Protein AF-A0A7C7XSZ5-F1 (afdb_monomer)

Nearest PDB structures (foldseek):
  1zcc-assembly1_D  TM=9.808E-01  e=2.717E-05  Agrobacterium fabrum str. C58
  2otd-assembly4_D  TM=9.413E-01  e=5.046E-03  Shigella flexneri
  3qvq-assembly1_D  TM=9.506E-01  e=9.446E-03  Oleispira antarctica
  2pz0-assembly1_A  TM=8.499E-01  e=5.410E-03  Caldanaerobacter subterraneus subsp. tengcongensis MB4
  7ymq-assembly2_B  TM=8.567E-01  e=1.160E-01  Thermocrispum sp. RD004668

pLDDT: mean 95.57, std 3.91, range [77.31, 98.69]

Radius of gyration: 13.29 Å; Cα contacts (8 Å, |Δi|>4): 76; chains: 1; bounding box: 36×20×35 Å

Foldseek 3Di:
DQDQFPPQQWPDTDGPVVDDLVRQQQIQRQVNPPVVSGNDGDDDPLVVCVVCVVVDDDDDDDPDDDVVVVVVRD

Secondary structure (DSSP, 8-state):
--SSBGGGTSS--SBGGGS-HHHHTTSBSSTTT-GGGTT-B---HHHHHHHHTTT-------SS--HHHHHTT-

Mean predicted aligned error: 2.68 Å

Sequence (74 aa):
MYDRRVNRTTNGRGAIKKMSYTEVSKLDAGSWFDPFFTGERVLRLEDVLSHAKERGGVYIEIKEAEPEILFELV

Solvent-accessible surface area (backbone atoms only — not comparable to full-atom values): 4768 Å² total; per-residue (Å²): 122,90,63,72,40,39,51,83,58,26,80,44,79,52,51,48,91,80,53,54,65,80,59,49,46,70,29,31,43,19,47,76,80,40,71,90,36,56,73,34,53,56,76,56,69,67,57,52,50,63,66,34,57,98,74,59,88,83,88,82,84,84,80,82,77,66,70,70,66,53,65,78,74,112

Structure (mmCIF, N/CA/C/O backbone):
data_AF-A0A7C7XSZ5-F1
#
_entry.id   AF-A0A7C7XSZ5-F1
#
loop_
_atom_site.group_PDB
_atom_site.id
_atom_site.type_symbol
_atom_site.label_atom_id
_atom_site.label_alt_id
_atom_site.label_comp_id
_atom_site.label_asym_id
_atom_site.label_entity_id
_atom_site.label_seq_id
_atom_site.pdbx_PDB_ins_code
_atom_site.Cartn_x
_atom_site.Cartn_y
_atom_site.Cartn_z
_atom_site.occupancy
_atom_site.B_iso_or_equiv
_atom_site.auth_seq_id
_atom_site.auth_comp_id
_atom_site.auth_asym_id
_atom_site.auth_atom_id
_atom_site.pdbx_PDB_model_num
ATOM 1 N N . MET A 1 1 ? -0.068 -3.667 4.117 1.00 91.56 1 MET A N 1
ATOM 2 C CA . MET A 1 1 ? 0.976 -4.468 3.430 1.00 91.56 1 MET A CA 1
ATOM 3 C C . MET A 1 1 ? 1.285 -5.704 4.256 1.00 91.56 1 MET A C 1
ATOM 5 O O . MET A 1 1 ? 1.333 -5.588 5.472 1.00 91.56 1 MET A O 1
ATOM 9 N N . TYR A 1 2 ? 1.472 -6.862 3.616 1.00 96.12 2 TYR A N 1
ATOM 10 C CA . TYR A 1 2 ? 1.769 -8.116 4.323 1.00 96.12 2 TYR A CA 1
ATOM 11 C C . TYR A 1 2 ? 3.256 -8.230 4.708 1.00 96.12 2 TYR A C 1
ATOM 13 O O . TYR A 1 2 ? 3.582 -8.540 5.851 1.00 96.12 2 TYR A O 1
ATOM 21 N N . ASP A 1 3 ? 4.164 -7.952 3.767 1.00 97.44 3 ASP A N 1
ATOM 22 C CA . ASP A 1 3 ? 5.608 -8.032 4.001 1.00 97.44 3 ASP A CA 1
ATOM 23 C C . ASP A 1 3 ? 6.133 -6.774 4.714 1.00 97.44 3 ASP A C 1
ATOM 25 O O . ASP A 1 3 ? 5.697 -5.654 4.449 1.00 97.44 3 ASP A O 1
ATOM 29 N N . ARG A 1 4 ? 7.179 -6.930 5.538 1.00 97.50 4 ARG A N 1
ATOM 30 C CA . ARG A 1 4 ? 7.922 -5.796 6.135 1.00 97.50 4 ARG A CA 1
ATOM 31 C C . ARG A 1 4 ? 8.783 -5.025 5.123 1.00 97.50 4 ARG A C 1
ATOM 33 O O . ARG A 1 4 ? 9.336 -3.970 5.445 1.00 97.50 4 ARG A O 1
ATOM 40 N N . ARG A 1 5 ? 8.965 -5.571 3.917 1.00 98.25 5 ARG A N 1
ATOM 41 C CA . ARG A 1 5 ? 9.719 -4.971 2.810 1.00 98.25 5 ARG A CA 1
ATOM 42 C C . ARG A 1 5 ? 8.853 -4.935 1.560 1.00 98.25 5 ARG A C 1
ATOM 44 O O . ARG A 1 5 ? 8.101 -5.868 1.321 1.00 98.25 5 ARG A O 1
ATOM 51 N N . VAL A 1 6 ? 9.023 -3.910 0.734 1.00 98.25 6 VAL A N 1
ATOM 52 C CA . VAL A 1 6 ? 8.210 -3.720 -0.483 1.00 98.25 6 VAL A CA 1
ATOM 53 C C . VAL A 1 6 ? 8.656 -4.603 -1.663 1.00 98.25 6 VAL A C 1
ATOM 55 O O . VAL A 1 6 ? 7.986 -4.665 -2.684 1.00 98.25 6 VAL A O 1
ATOM 58 N N . ASN A 1 7 ? 9.773 -5.322 -1.517 1.00 98.38 7 ASN A N 1
ATOM 59 C CA . ASN A 1 7 ? 10.492 -5.989 -2.608 1.00 98.38 7 ASN A CA 1
ATOM 60 C C . ASN A 1 7 ? 9.695 -7.039 -3.396 1.00 98.38 7 ASN A C 1
ATOM 62 O O . ASN A 1 7 ? 9.989 -7.249 -4.566 1.00 98.38 7 ASN A O 1
ATOM 66 N N . ARG A 1 8 ? 8.804 -7.793 -2.740 1.00 98.31 8 ARG A N 1
ATOM 67 C CA . ARG A 1 8 ? 8.166 -8.969 -3.356 1.00 98.31 8 ARG A CA 1
ATOM 68 C C . ARG A 1 8 ? 6.987 -8.595 -4.247 1.00 98.31 8 A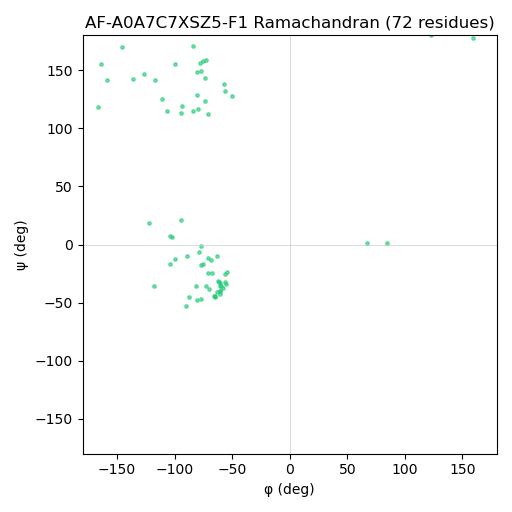RG A C 1
ATOM 70 O O . ARG A 1 8 ? 6.762 -9.260 -5.246 1.00 98.31 8 ARG A O 1
ATOM 77 N N . THR A 1 9 ? 6.232 -7.573 -3.855 1.00 98.38 9 THR A N 1
ATOM 78 C CA . THR A 1 9 ? 4.956 -7.214 -4.491 1.00 98.38 9 THR A CA 1
ATOM 79 C C . THR A 1 9 ? 4.950 -5.786 -5.012 1.00 98.38 9 THR A C 1
ATOM 81 O O . THR A 1 9 ? 3.887 -5.197 -5.166 1.00 98.38 9 THR A O 1
ATOM 84 N N . THR A 1 10 ? 6.126 -5.189 -5.197 1.00 98.62 10 THR A N 1
ATOM 85 C CA . THR A 1 10 ? 6.260 -3.897 -5.861 1.00 98.62 10 THR A CA 1
ATOM 86 C C . THR A 1 10 ? 7.559 -3.837 -6.659 1.00 98.62 10 THR A C 1
ATOM 88 O O . THR A 1 10 ? 8.445 -4.672 -6.478 1.00 98.62 10 THR A O 1
ATOM 91 N N . ASN A 1 11 ? 7.720 -2.806 -7.483 1.00 98.50 11 ASN A N 1
ATOM 92 C CA . ASN A 1 11 ? 8.997 -2.469 -8.118 1.00 98.50 11 ASN A CA 1
ATOM 93 C C . ASN A 1 11 ? 10.008 -1.758 -7.183 1.00 98.50 11 ASN A C 1
ATOM 95 O O . ASN A 1 11 ? 11.122 -1.443 -7.606 1.00 98.50 11 ASN A O 1
ATOM 99 N N . GLY A 1 12 ? 9.649 -1.492 -5.924 1.00 98.00 12 GLY A N 1
ATOM 100 C CA . GLY A 1 12 ? 10.509 -0.840 -4.940 1.00 98.00 12 GLY A CA 1
ATOM 101 C C . GLY A 1 12 ? 11.460 -1.796 -4.217 1.00 98.00 12 GLY A C 1
ATOM 102 O O . GLY A 1 12 ? 11.347 -3.022 -4.283 1.00 98.00 12 GLY A O 1
ATOM 103 N N . ARG A 1 13 ? 12.399 -1.235 -3.444 1.00 98.19 13 ARG A N 1
ATOM 104 C CA . ARG A 1 13 ? 13.244 -2.007 -2.520 1.00 98.19 13 ARG A CA 1
ATOM 105 C C . ARG A 1 13 ? 13.376 -1.315 -1.172 1.00 98.19 13 ARG A C 1
ATOM 107 O O . ARG A 1 13 ? 13.538 -0.104 -1.108 1.00 98.19 13 ARG A O 1
ATOM 114 N N . GLY A 1 14 ? 13.394 -2.103 -0.100 1.00 98.12 14 GLY A N 1
ATOM 115 C CA . GLY A 1 14 ? 13.654 -1.620 1.256 1.00 98.12 14 GLY A CA 1
ATOM 116 C C . GLY A 1 14 ? 12.537 -1.943 2.242 1.00 98.12 14 GLY A C 1
ATOM 117 O O . GLY A 1 14 ? 11.555 -2.603 1.908 1.00 98.12 14 GLY A O 1
ATOM 118 N N . ALA A 1 15 ? 12.732 -1.524 3.492 1.00 98.19 15 ALA A N 1
ATOM 119 C CA . ALA A 1 15 ? 11.755 -1.711 4.560 1.00 98.19 15 ALA A CA 1
ATOM 120 C C . ALA A 1 15 ? 10.657 -0.648 4.466 1.00 98.19 15 ALA A C 1
ATOM 122 O O . ALA A 1 15 ? 10.975 0.538 4.458 1.00 98.19 15 ALA A O 1
ATOM 123 N N . ILE A 1 16 ? 9.389 -1.069 4.465 1.00 97.38 16 ILE A N 1
ATOM 124 C CA . ILE A 1 16 ? 8.251 -0.149 4.307 1.00 97.38 16 ILE A CA 1
ATOM 125 C C . ILE A 1 16 ? 8.190 0.893 5.428 1.00 97.38 16 ILE A C 1
ATOM 127 O O . ILE A 1 16 ? 7.928 2.058 5.172 1.00 97.38 16 ILE A O 1
ATOM 131 N N . LYS A 1 17 ? 8.564 0.511 6.656 1.00 96.50 17 LYS A N 1
ATOM 132 C CA . LYS A 1 17 ? 8.611 1.415 7.817 1.00 96.50 17 LYS A CA 1
ATOM 133 C C . LYS A 1 17 ? 9.613 2.571 7.706 1.00 96.50 17 LYS A C 1
ATOM 135 O O . LYS A 1 17 ? 9.661 3.422 8.582 1.00 96.50 17 LYS A O 1
ATOM 140 N N . LYS A 1 18 ? 10.485 2.554 6.692 1.00 97.94 18 LYS A N 1
ATOM 141 C CA . LYS A 1 18 ? 11.459 3.620 6.416 1.00 97.94 18 LYS A CA 1
ATOM 142 C C . LYS A 1 18 ? 11.019 4.527 5.263 1.00 97.94 18 LYS A C 1
ATOM 144 O O . LYS A 1 18 ? 11.823 5.331 4.812 1.00 97.94 18 LYS A O 1
ATOM 149 N N . MET A 1 19 ? 9.800 4.354 4.757 1.00 97.94 19 MET A N 1
ATOM 150 C CA . MET A 1 19 ? 9.261 5.099 3.626 1.00 97.94 19 MET A CA 1
ATOM 151 C C . MET A 1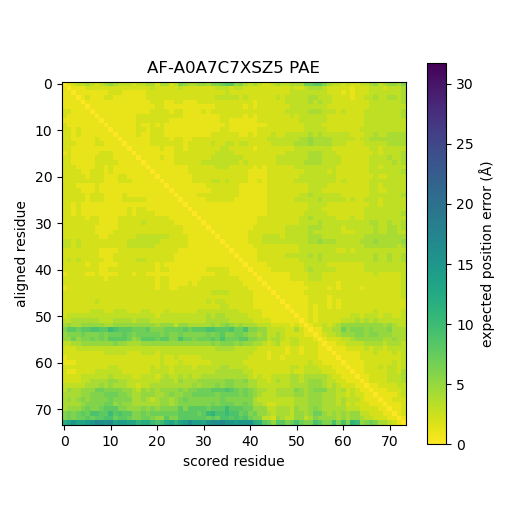 19 ? 8.046 5.908 4.074 1.00 97.94 19 MET A C 1
ATOM 153 O O . MET A 1 19 ? 7.215 5.433 4.846 1.00 97.94 19 MET A O 1
ATOM 157 N N . SER A 1 20 ? 7.922 7.120 3.550 1.00 97.75 20 SER A N 1
ATOM 158 C CA . SER A 1 20 ? 6.688 7.897 3.602 1.00 97.75 20 SER A CA 1
ATOM 159 C C . SER A 1 20 ? 5.646 7.317 2.646 1.00 97.75 20 SER A C 1
ATOM 161 O O . SER A 1 20 ? 5.976 6.668 1.651 1.00 97.75 20 SER A O 1
ATOM 163 N N . TYR A 1 21 ? 4.366 7.616 2.875 1.00 97.25 21 TYR A N 1
ATOM 164 C CA . TYR A 1 21 ? 3.335 7.222 1.915 1.00 97.25 21 TYR A CA 1
ATOM 165 C C . TYR A 1 21 ? 3.550 7.854 0.530 1.00 97.25 21 TYR A C 1
ATOM 167 O O . TYR A 1 21 ? 3.276 7.221 -0.485 1.00 97.25 21 TYR A O 1
ATOM 175 N N . THR A 1 22 ? 4.084 9.075 0.453 1.00 98.25 22 THR A N 1
ATOM 176 C CA . THR A 1 22 ? 4.394 9.732 -0.828 1.00 98.25 22 THR A CA 1
ATOM 177 C C . THR A 1 22 ? 5.420 8.947 -1.649 1.00 98.25 22 THR A C 1
ATOM 179 O O . THR A 1 22 ? 5.365 8.961 -2.876 1.00 98.25 22 THR A O 1
ATOM 182 N N . GLU A 1 23 ? 6.351 8.252 -0.995 1.00 98.38 23 GLU A N 1
ATOM 183 C CA . GLU A 1 23 ? 7.283 7.339 -1.661 1.00 98.38 23 GLU A CA 1
ATOM 184 C C . GLU A 1 23 ? 6.598 6.017 -2.022 1.00 98.38 23 GLU A C 1
ATOM 186 O O . GLU A 1 23 ? 6.694 5.570 -3.163 1.00 98.38 23 GLU A O 1
ATOM 191 N N . VAL A 1 24 ? 5.858 5.421 -1.081 1.00 98.12 24 VAL A N 1
ATOM 192 C CA . VAL A 1 24 ? 5.187 4.121 -1.268 1.00 98.12 24 VAL A CA 1
ATOM 193 C C . VAL A 1 24 ? 4.126 4.165 -2.376 1.00 98.12 24 VAL A C 1
ATOM 195 O O . VAL A 1 24 ? 4.045 3.249 -3.187 1.00 98.12 24 VAL A O 1
ATOM 198 N N . SER A 1 25 ? 3.348 5.242 -2.458 1.00 97.94 25 SER A N 1
ATOM 199 C CA . SER A 1 25 ? 2.281 5.435 -3.456 1.00 97.94 25 SER A CA 1
ATOM 200 C C . SER A 1 25 ? 2.780 5.616 -4.892 1.00 97.94 25 SER A C 1
ATOM 202 O O . SER A 1 25 ? 1.980 5.537 -5.822 1.00 97.94 25 SER A O 1
ATOM 204 N N . LYS A 1 26 ? 4.083 5.855 -5.089 1.00 98.31 26 LYS A N 1
ATOM 205 C CA . LYS A 1 26 ? 4.721 5.906 -6.414 1.00 98.31 26 LYS A CA 1
ATOM 206 C C . LYS A 1 26 ? 5.222 4.542 -6.887 1.00 98.31 26 LYS A C 1
ATOM 208 O O . LYS A 1 26 ? 5.661 4.430 -8.029 1.00 98.31 26 LYS A O 1
ATOM 213 N N . LEU A 1 27 ? 5.219 3.534 -6.014 1.00 98.62 27 LEU A N 1
ATOM 214 C CA . LEU A 1 27 ? 5.619 2.183 -6.379 1.00 98.62 27 LEU A CA 1
ATOM 215 C C . LEU A 1 27 ? 4.531 1.523 -7.227 1.00 98.62 27 LEU A C 1
ATOM 217 O O . LEU A 1 27 ? 3.342 1.691 -6.960 1.00 98.62 27 LEU A O 1
ATOM 221 N N . ASP A 1 28 ? 4.966 0.732 -8.201 1.00 98.69 28 ASP A N 1
ATOM 222 C CA . ASP A 1 28 ? 4.098 -0.162 -8.959 1.00 98.69 28 ASP A CA 1
ATOM 223 C C . ASP A 1 28 ? 3.937 -1.459 -8.169 1.00 98.69 28 ASP A C 1
ATOM 225 O O . ASP A 1 28 ? 4.917 -2.178 -7.965 1.00 98.69 28 ASP A O 1
ATOM 229 N N . ALA A 1 29 ? 2.716 -1.729 -7.720 1.00 98.44 29 ALA A N 1
ATOM 230 C CA . ALA A 1 29 ? 2.320 -2.884 -6.932 1.00 98.44 29 ALA A CA 1
ATOM 231 C C . ALA A 1 29 ? 1.555 -3.954 -7.731 1.00 98.44 29 ALA A C 1
ATOM 233 O O . ALA A 1 29 ? 1.066 -4.911 -7.127 1.00 98.44 29 ALA A O 1
ATOM 234 N N . GLY A 1 30 ? 1.447 -3.820 -9.056 1.00 98.56 30 GLY A N 1
ATOM 235 C CA . GLY A 1 30 ? 0.680 -4.735 -9.906 1.00 98.56 30 GLY A CA 1
ATOM 236 C C . GLY A 1 30 ? 1.514 -5.470 -10.952 1.00 98.56 30 GLY A C 1
ATOM 237 O O . GLY A 1 30 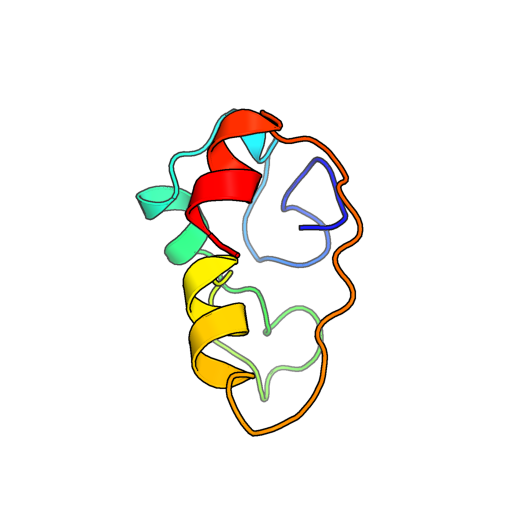? 1.302 -6.665 -11.151 1.00 98.56 30 GLY A O 1
ATOM 238 N N . SER A 1 31 ? 2.541 -4.830 -11.523 1.00 98.38 31 SER A N 1
ATOM 239 C CA . SER A 1 31 ? 3.399 -5.417 -12.570 1.00 98.38 31 SER A CA 1
ATOM 240 C C . SER A 1 31 ? 4.076 -6.734 -12.174 1.00 98.38 31 SER A C 1
ATOM 242 O O . SER A 1 31 ? 4.436 -7.531 -13.035 1.00 98.38 31 SER A O 1
ATOM 244 N N . TRP A 1 32 ? 4.289 -6.973 -10.875 1.00 97.75 32 TRP A N 1
ATOM 245 C CA . TRP A 1 32 ? 4.882 -8.224 -10.385 1.00 97.75 32 TRP A CA 1
ATOM 246 C C . TRP A 1 32 ? 3.936 -9.427 -10.514 1.00 97.75 32 TRP A C 1
ATOM 248 O O . TRP A 1 32 ? 4.409 -10.562 -10.526 1.00 97.75 32 TRP A O 1
ATOM 258 N N . PHE A 1 33 ? 2.623 -9.183 -10.546 1.00 98.31 33 PHE A N 1
ATOM 259 C CA . PHE A 1 33 ? 1.598 -10.217 -10.630 1.00 98.31 33 PHE A CA 1
ATOM 260 C C . PHE A 1 33 ? 1.269 -10.533 -12.089 1.00 98.31 33 PHE A C 1
ATOM 262 O O . PHE A 1 33 ? 1.344 -11.690 -12.492 1.00 98.31 33 PHE A O 1
ATOM 269 N N . ASP A 1 34 ? 0.949 -9.504 -12.876 1.00 98.50 34 ASP A N 1
ATOM 270 C CA . ASP A 1 34 ? 0.717 -9.602 -14.317 1.00 98.50 34 ASP A CA 1
ATOM 271 C C . ASP A 1 34 ? 0.893 -8.209 -14.964 1.00 98.50 34 ASP A C 1
ATOM 273 O O . ASP A 1 34 ? 0.467 -7.215 -14.360 1.00 98.50 34 ASP A O 1
ATOM 277 N N . PRO A 1 35 ? 1.479 -8.092 -16.175 1.00 98.12 35 PRO A N 1
ATOM 278 C CA . PRO A 1 35 ? 1.619 -6.813 -16.878 1.00 98.12 35 PRO A CA 1
ATOM 279 C C . PRO A 1 35 ? 0.308 -6.040 -17.075 1.00 98.12 35 PRO A C 1
ATOM 281 O O . PRO A 1 35 ? 0.340 -4.817 -17.205 1.00 98.12 35 PRO A O 1
ATOM 284 N N . PHE A 1 36 ? -0.845 -6.714 -17.071 1.00 98.62 36 PHE A N 1
ATOM 285 C CA . PHE A 1 36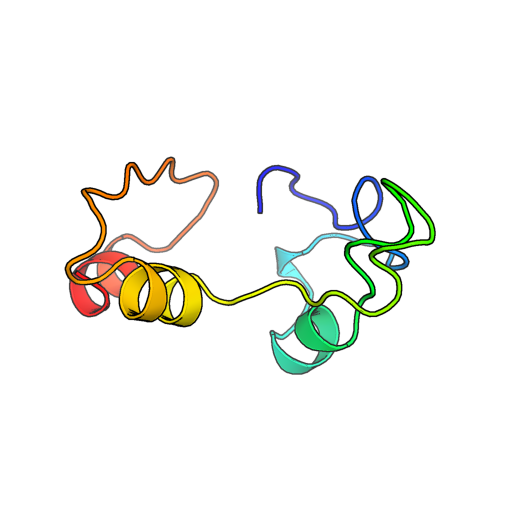 ? -2.159 -6.076 -17.110 1.00 98.62 36 PHE A CA 1
ATOM 286 C C . PHE A 1 36 ? -2.373 -5.071 -15.963 1.00 98.62 36 PHE A C 1
ATOM 288 O O . PHE A 1 36 ? -3.023 -4.050 -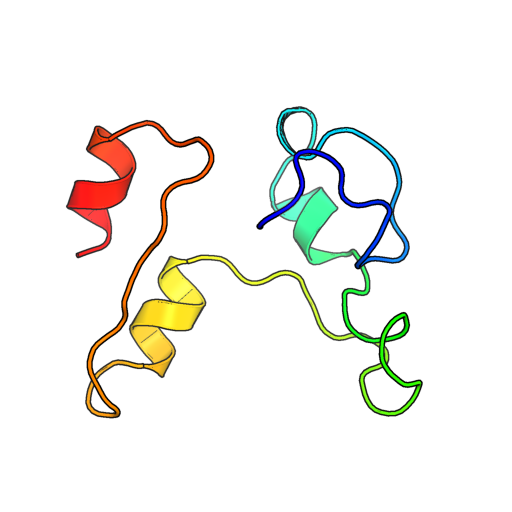16.164 1.00 98.62 36 PHE A O 1
ATOM 295 N N . PHE A 1 37 ? -1.782 -5.312 -14.788 1.00 98.62 37 PHE A N 1
ATOM 296 C CA . PHE A 1 37 ? -1.904 -4.451 -13.603 1.00 98.62 37 PHE A CA 1
ATOM 297 C C . PHE A 1 37 ? -0.757 -3.437 -13.475 1.00 98.62 37 PHE A C 1
ATOM 299 O O . PHE A 1 37 ? -0.464 -2.946 -12.383 1.00 98.62 37 PHE A O 1
ATOM 306 N N . THR A 1 38 ? -0.063 -3.133 -14.573 1.00 98.56 38 THR A N 1
ATOM 307 C CA . THR A 1 38 ? 1.018 -2.140 -14.560 1.00 98.56 38 THR A CA 1
ATOM 308 C C . THR A 1 38 ? 0.515 -0.795 -14.035 1.00 98.56 38 THR A C 1
ATOM 310 O O . THR A 1 38 ? -0.502 -0.275 -14.491 1.00 98.56 38 THR A O 1
ATOM 313 N N . GLY A 1 39 ? 1.261 -0.199 -13.104 1.00 98.06 39 GLY A N 1
ATOM 314 C CA . GLY A 1 39 ? 0.941 1.106 -12.525 1.00 98.06 39 GLY A CA 1
ATOM 315 C C . GLY A 1 39 ? -0.051 1.082 -11.360 1.00 98.06 39 GLY A C 1
ATOM 316 O O . GLY A 1 39 ? -0.345 2.150 -10.817 1.00 98.06 39 GLY A O 1
ATOM 317 N N . GLU A 1 40 ? -0.533 -0.091 -10.934 1.00 98.44 40 GLU A N 1
ATOM 318 C CA . GLU A 1 40 ? -1.307 -0.199 -9.694 1.00 98.44 40 GLU A CA 1
ATOM 319 C C . GLU A 1 40 ? -0.500 0.325 -8.506 1.00 98.44 40 GLU A C 1
ATOM 321 O O . GLU A 1 40 ? 0.694 0.055 -8.369 1.00 98.44 40 GLU A O 1
ATOM 326 N N . ARG A 1 41 ? -1.153 1.079 -7.622 1.00 98.00 41 ARG A N 1
ATOM 327 C CA . ARG A 1 41 ? -0.493 1.715 -6.475 1.00 98.00 41 ARG A CA 1
ATOM 328 C C . ARG A 1 41 ? -0.708 0.905 -5.209 1.00 98.00 41 ARG A C 1
ATOM 330 O O . ARG A 1 41 ? -1.727 0.241 -5.033 1.00 98.00 41 ARG A O 1
ATOM 337 N N . VAL A 1 42 ? 0.206 1.050 -4.256 1.00 98.00 42 VAL A N 1
ATOM 338 C CA . VAL A 1 42 ? -0.072 0.640 -2.875 1.00 98.00 42 VAL A CA 1
ATOM 339 C C . VAL A 1 42 ? -1.078 1.625 -2.266 1.00 98.00 42 VAL A C 1
ATOM 341 O O . VAL A 1 42 ? -0.748 2.792 -2.060 1.00 98.00 42 VAL A O 1
ATOM 344 N N . LEU A 1 43 ? -2.295 1.156 -1.987 1.00 97.31 43 LEU A N 1
ATOM 345 C CA . LEU A 1 43 ? -3.377 1.958 -1.401 1.00 97.31 43 LEU A CA 1
ATOM 346 C C . LEU A 1 43 ? -3.205 2.166 0.110 1.00 97.31 43 LEU A C 1
ATOM 348 O O . LEU A 1 43 ? -2.589 1.341 0.799 1.00 97.31 43 LEU A O 1
ATOM 352 N N . ARG A 1 44 ? -3.808 3.237 0.645 1.00 96.38 44 ARG A N 1
ATOM 353 C CA . ARG A 1 44 ? -4.020 3.373 2.093 1.00 96.38 44 ARG A CA 1
ATOM 354 C C . ARG A 1 44 ? -5.165 2.477 2.541 1.00 96.38 44 ARG A C 1
ATOM 356 O O . ARG A 1 44 ? -6.053 2.132 1.767 1.00 96.38 44 ARG A O 1
ATOM 363 N N . LEU A 1 45 ? -5.171 2.145 3.830 1.00 95.44 45 LEU A N 1
ATOM 364 C CA . LEU A 1 45 ? -6.296 1.433 4.430 1.00 95.44 45 LEU A CA 1
ATOM 365 C C . LEU A 1 45 ? -7.598 2.248 4.315 1.00 95.44 45 LEU A C 1
ATOM 367 O O . LEU A 1 45 ? -8.625 1.677 3.967 1.00 95.44 45 LEU A O 1
ATOM 371 N N . GLU A 1 46 ? -7.545 3.570 4.514 1.00 95.12 46 GLU A N 1
ATOM 372 C CA . GLU A 1 46 ? -8.705 4.472 4.382 1.00 95.12 46 GLU A CA 1
ATOM 373 C C . GLU A 1 46 ? -9.350 4.428 2.984 1.00 95.12 46 GLU A C 1
ATOM 375 O O . GLU A 1 46 ? -10.578 4.433 2.874 1.00 95.12 46 GLU A O 1
ATOM 380 N N . ASP A 1 47 ? -8.541 4.300 1.922 1.00 95.12 47 ASP A N 1
ATOM 381 C CA . ASP A 1 47 ? -9.018 4.182 0.540 1.00 95.12 47 ASP A CA 1
ATOM 382 C C . ASP A 1 47 ? -9.804 2.875 0.357 1.00 95.12 47 ASP A C 1
ATOM 384 O O . ASP A 1 47 ? -10.894 2.857 -0.219 1.00 95.12 47 ASP A O 1
ATOM 388 N N . VAL A 1 48 ? -9.263 1.771 0.887 1.00 94.56 48 VAL A N 1
ATOM 389 C CA . VAL A 1 48 ? -9.883 0.440 0.818 1.00 94.56 48 VAL A CA 1
ATOM 390 C C . VAL A 1 48 ? -11.187 0.404 1.613 1.00 94.56 48 VAL A C 1
ATOM 392 O O . VAL A 1 48 ? -12.188 -0.104 1.110 1.00 94.56 48 VAL A O 1
ATOM 395 N N . LEU A 1 49 ? -11.205 0.966 2.825 1.00 94.81 49 LEU A N 1
ATOM 396 C CA . LEU A 1 49 ? -12.404 1.028 3.664 1.00 94.81 49 LEU A CA 1
ATOM 397 C C . LEU A 1 49 ? -13.494 1.891 3.026 1.00 94.81 49 LEU A C 1
ATOM 399 O O . LEU A 1 49 ? -14.649 1.472 2.957 1.00 94.81 49 LEU A O 1
ATOM 403 N N . SER A 1 50 ? -13.121 3.052 2.484 1.00 94.38 50 SER A N 1
ATOM 404 C CA . SER A 1 50 ? -14.049 3.927 1.763 1.00 94.38 50 SER A CA 1
ATOM 405 C C . SER A 1 50 ? -14.653 3.226 0.547 1.00 94.38 50 SER A C 1
ATOM 407 O O . SER A 1 50 ? -15.848 3.356 0.293 1.00 94.38 50 SER A O 1
ATOM 409 N N . HIS A 1 51 ? -13.852 2.444 -0.184 1.00 93.69 51 HIS A N 1
ATOM 410 C CA . HIS A 1 51 ? -14.332 1.673 -1.327 1.00 93.69 51 HIS A CA 1
ATOM 411 C C . HIS A 1 51 ? -15.241 0.504 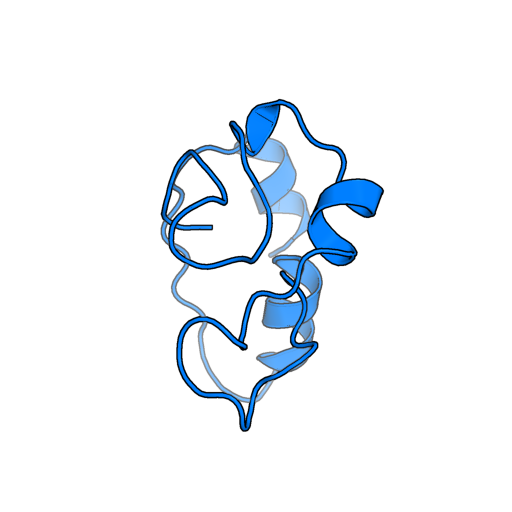-0.924 1.00 93.69 51 HIS A C 1
ATOM 413 O O . HIS A 1 51 ? -16.212 0.208 -1.619 1.00 93.69 51 HIS A O 1
ATOM 419 N N . ALA A 1 52 ? -14.922 -0.177 0.177 1.00 94.94 52 ALA A N 1
ATOM 420 C CA . ALA A 1 52 ? -15.674 -1.328 0.667 1.00 94.94 52 ALA A CA 1
ATOM 421 C C . ALA A 1 52 ? -16.981 -0.944 1.374 1.00 94.94 52 ALA A C 1
ATOM 423 O O . ALA A 1 52 ? -17.861 -1.797 1.525 1.00 94.94 52 ALA A O 1
ATOM 424 N N . LYS A 1 53 ? -17.128 0.322 1.788 1.00 91.81 53 LYS A N 1
ATOM 425 C CA . LYS A 1 53 ? -18.348 0.845 2.406 1.00 91.81 53 LYS A CA 1
ATOM 426 C C . LYS A 1 53 ? -19.564 0.482 1.546 1.00 91.81 53 LYS A C 1
ATOM 428 O O . LYS A 1 53 ? -19.560 0.693 0.338 1.00 91.81 53 LYS A O 1
ATOM 433 N N . GLU A 1 54 ? -20.573 -0.121 2.175 1.00 92.00 54 GLU A N 1
A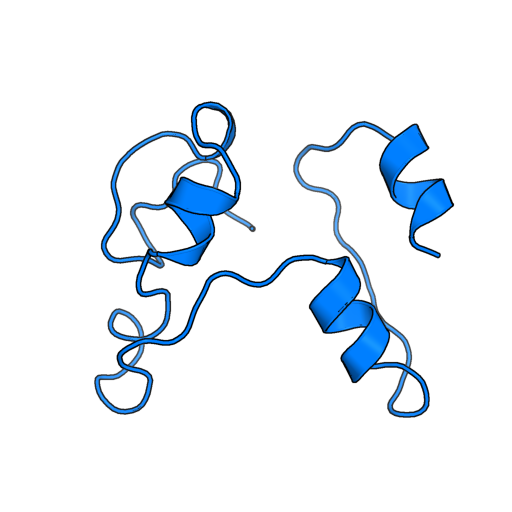TOM 434 C CA . GLU A 1 54 ? -21.812 -0.622 1.543 1.00 92.00 54 GLU A CA 1
ATOM 435 C C . GLU A 1 54 ? -21.650 -1.818 0.582 1.00 92.00 54 GLU A C 1
ATOM 437 O O . GLU A 1 54 ? -22.643 -2.313 0.053 1.00 92.00 54 GLU A O 1
ATOM 442 N N . ARG A 1 55 ? -20.434 -2.344 0.390 1.00 94.81 55 ARG A N 1
ATOM 443 C CA . ARG A 1 55 ? -20.163 -3.509 -0.478 1.00 94.81 55 ARG A CA 1
ATOM 444 C C . ARG A 1 55 ? -19.906 -4.801 0.296 1.00 94.81 55 ARG A C 1
ATOM 446 O O . ARG A 1 55 ? -19.979 -5.881 -0.284 1.00 94.81 55 ARG A O 1
ATOM 453 N N . GLY A 1 56 ? -19.611 -4.699 1.590 1.00 93.38 56 GLY A N 1
ATOM 454 C CA . GLY A 1 56 ? -19.391 -5.839 2.474 1.00 93.38 56 GLY A CA 1
ATOM 455 C C . GLY A 1 56 ? -18.603 -5.470 3.729 1.00 93.38 56 GLY A C 1
ATOM 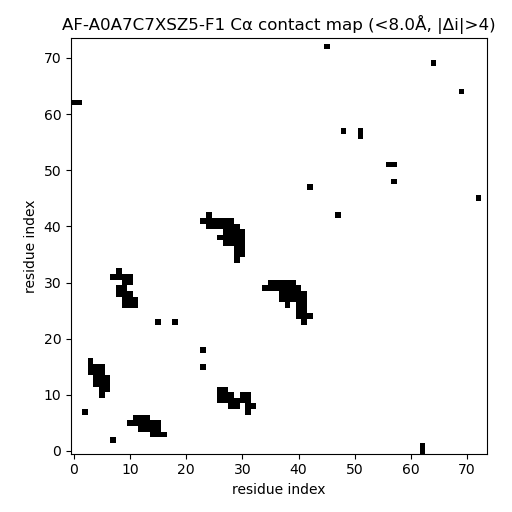456 O O . GLY A 1 56 ? -18.189 -4.327 3.908 1.00 93.38 56 GLY A O 1
ATOM 457 N N . GLY A 1 57 ? -18.401 -6.453 4.608 1.00 93.12 57 GLY A N 1
ATOM 458 C CA . GLY A 1 57 ? -17.506 -6.312 5.756 1.00 93.12 57 GLY A CA 1
ATOM 459 C C . GLY A 1 57 ? -16.037 -6.430 5.346 1.00 93.12 57 GLY A C 1
ATOM 460 O O . GLY A 1 57 ? -15.705 -7.165 4.416 1.00 93.12 57 GLY A O 1
ATOM 461 N N . VAL A 1 58 ? -15.153 -5.736 6.064 1.00 94.38 58 VAL A N 1
ATOM 462 C CA . VAL A 1 58 ? -13.700 -5.814 5.863 1.00 94.38 58 VAL A CA 1
ATOM 463 C C . VAL A 1 58 ? -13.064 -6.499 7.066 1.00 94.38 58 VAL A C 1
ATOM 465 O O . VAL A 1 58 ? -13.242 -6.068 8.202 1.00 94.38 58 VAL A O 1
ATOM 468 N N . TYR A 1 59 ? -12.305 -7.563 6.813 1.00 95.25 59 TYR A N 1
ATOM 469 C CA . TYR A 1 59 ? -11.458 -8.200 7.817 1.00 95.25 59 TYR A CA 1
ATOM 470 C C . TYR A 1 59 ? -10.042 -7.622 7.732 1.00 95.25 59 TYR A C 1
ATOM 472 O O . TYR A 1 59 ? -9.386 -7.733 6.695 1.00 95.25 59 TYR A O 1
ATOM 480 N N . ILE A 1 60 ? -9.576 -6.999 8.816 1.00 94.38 60 ILE A N 1
ATOM 481 C CA . ILE A 1 60 ? -8.266 -6.343 8.883 1.00 94.38 60 ILE A CA 1
ATOM 482 C C . ILE A 1 60 ? -7.320 -7.196 9.731 1.00 94.38 60 ILE A C 1
ATOM 484 O O . ILE A 1 60 ? -7.507 -7.334 10.938 1.00 94.38 60 ILE A O 1
ATOM 488 N N . GLU A 1 61 ? -6.267 -7.729 9.110 1.00 95.62 61 GLU A N 1
ATOM 489 C CA . GLU A 1 61 ? -5.152 -8.355 9.825 1.00 95.62 61 GLU A CA 1
ATOM 490 C C . GLU A 1 61 ? -4.027 -7.330 10.047 1.00 95.62 61 GLU A C 1
ATOM 492 O O . GLU A 1 61 ? -3.372 -6.879 9.101 1.00 95.62 61 GLU A O 1
ATOM 497 N N . ILE A 1 62 ? -3.779 -6.967 11.307 1.00 94.75 62 ILE A N 1
ATOM 498 C CA . ILE A 1 62 ? -2.748 -5.988 11.671 1.00 94.75 62 ILE A CA 1
ATOM 499 C C . ILE A 1 62 ? -1.377 -6.669 11.672 1.00 94.75 62 ILE A C 1
ATOM 501 O O . ILE A 1 62 ? -1.114 -7.563 12.474 1.00 94.75 62 ILE A O 1
ATOM 505 N N . LYS A 1 63 ? -0.476 -6.222 10.789 1.00 94.69 63 LYS A N 1
ATOM 506 C CA . LYS A 1 63 ? 0.928 -6.675 10.779 1.00 94.69 63 LYS A CA 1
ATOM 507 C C . LYS A 1 63 ? 1.816 -5.851 11.708 1.00 94.69 63 LYS A C 1
ATOM 509 O O . LYS A 1 63 ? 2.634 -6.419 12.424 1.00 94.69 63 LYS A O 1
ATOM 514 N N . GLU A 1 64 ? 1.672 -4.529 11.655 1.00 93.81 64 GLU A N 1
ATOM 515 C CA . GLU A 1 64 ? 2.375 -3.547 12.488 1.00 93.81 64 GLU A CA 1
ATOM 516 C C . GLU A 1 64 ? 1.660 -2.197 12.315 1.00 93.81 64 GLU A C 1
ATOM 518 O O . GLU A 1 64 ? 1.561 -1.707 11.189 1.00 93.81 64 GLU A O 1
ATOM 523 N N . ALA A 1 65 ? 1.111 -1.636 13.392 1.00 92.38 65 ALA A N 1
ATOM 524 C CA . ALA A 1 65 ? 0.466 -0.323 13.422 1.00 92.38 65 ALA A CA 1
ATOM 525 C C . ALA A 1 65 ? 0.330 0.150 14.876 1.00 92.38 65 ALA A C 1
ATOM 527 O O . ALA A 1 65 ? 0.276 -0.680 15.786 1.00 92.38 65 ALA A O 1
ATOM 528 N N . GLU A 1 66 ? 0.244 1.462 15.078 1.00 91.62 66 GLU A N 1
ATOM 529 C CA . GLU A 1 66 ? -0.207 2.032 16.350 1.00 91.62 66 GLU A CA 1
ATOM 530 C C . GLU A 1 66 ? -1.727 1.818 16.464 1.00 91.62 66 GLU A C 1
ATOM 532 O O . GLU A 1 66 ? -2.453 2.205 15.539 1.00 91.62 66 GLU A O 1
ATOM 537 N N . PRO A 1 67 ? -2.228 1.160 17.528 1.00 89.38 67 PRO A N 1
ATOM 538 C CA 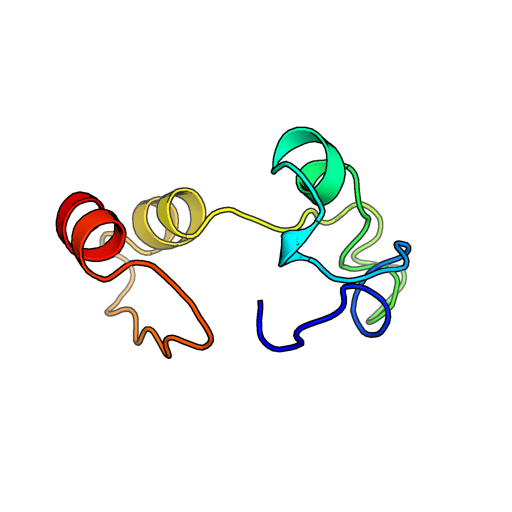. PRO A 1 67 ? -3.655 0.869 17.678 1.00 89.38 67 PRO A CA 1
ATOM 539 C C . PRO A 1 67 ? -4.555 2.106 17.601 1.00 89.38 67 PRO A C 1
ATOM 541 O O . PRO A 1 67 ? -5.653 2.028 17.060 1.00 89.38 67 PRO A O 1
ATOM 544 N N . GLU A 1 68 ? -4.084 3.249 18.095 1.00 93.00 68 GLU A N 1
ATOM 545 C CA . GLU A 1 68 ? -4.818 4.514 18.140 1.00 93.00 68 GLU A CA 1
ATOM 546 C C . GLU A 1 68 ? -5.213 4.990 16.736 1.00 93.00 68 GLU A C 1
ATOM 548 O O . GLU A 1 68 ? -6.368 5.343 16.512 1.00 93.00 68 GLU A O 1
ATOM 553 N N . ILE A 1 69 ? -4.297 4.887 15.766 1.00 88.56 69 ILE A N 1
ATOM 554 C CA . ILE A 1 69 ? -4.544 5.261 14.362 1.00 88.56 69 ILE A CA 1
ATOM 555 C C . ILE A 1 69 ? -5.646 4.387 13.747 1.00 88.56 69 ILE A C 1
ATOM 557 O O . ILE A 1 69 ? -6.389 4.830 12.875 1.00 88.56 69 ILE A O 1
ATOM 561 N N . LEU A 1 70 ? -5.768 3.130 14.181 1.00 87.31 70 LEU A N 1
ATOM 562 C CA . LEU A 1 70 ? -6.778 2.220 13.643 1.00 87.31 70 LEU A CA 1
ATOM 563 C C . LEU A 1 70 ? -8.185 2.583 14.116 1.00 87.31 70 LEU A C 1
ATOM 565 O O . LEU A 1 70 ? -9.119 2.444 13.332 1.00 87.31 70 LEU A O 1
ATOM 569 N N . PHE A 1 71 ? -8.336 3.065 15.353 1.00 87.44 71 PHE A N 1
ATOM 570 C CA . PHE A 1 71 ? -9.633 3.507 15.876 1.00 87.44 71 PHE A CA 1
ATOM 571 C C . PHE A 1 71 ? -10.159 4.767 15.183 1.00 87.44 71 PHE A C 1
ATOM 573 O O . PHE A 1 71 ? -11.363 4.975 15.155 1.00 87.44 71 PHE A O 1
ATOM 580 N N . GLU A 1 72 ? -9.288 5.592 14.601 1.00 89.25 72 GLU A N 1
ATOM 581 C CA . GLU A 1 72 ? -9.705 6.764 13.819 1.00 89.25 72 GLU A CA 1
ATOM 582 C C . GLU A 1 72 ? -10.252 6.396 12.427 1.00 89.25 72 GLU A C 1
ATOM 584 O O . GLU A 1 72 ? -10.898 7.218 11.778 1.00 89.25 72 GLU A O 1
ATOM 589 N N . LEU A 1 73 ? -9.988 5.172 11.954 1.00 83.00 73 LEU A N 1
ATOM 590 C CA . LEU A 1 73 ? -10.328 4.714 10.603 1.00 83.00 73 LEU A CA 1
ATOM 591 C C . LEU A 1 73 ? -11.611 3.871 10.517 1.00 83.00 73 LEU A C 1
ATOM 593 O O . LEU A 1 73 ? -12.076 3.621 9.401 1.00 83.00 73 LEU A O 1
ATOM 597 N N . VAL A 1 74 ? -12.156 3.408 11.647 1.00 77.31 74 VAL A N 1
ATOM 598 C CA . VAL A 1 74 ? -13.338 2.521 11.728 1.00 77.31 74 VAL A CA 1
ATOM 599 C C . VAL A 1 74 ? -14.462 3.147 12.537 1.00 77.31 74 VAL A C 1
ATOM 601 O O . VAL A 1 74 ? -15.627 2.929 12.138 1.00 77.31 74 VAL A O 1
#